Protein AF-A0A170VY83-F1 (afdb_monomer_lite)

Radius of gyration: 16.42 Å; chains: 1; bounding box: 46×34×50 Å

Structure (mmCIF, N/CA/C/O backbone):
data_AF-A0A170VY83-F1
#
_entry.id   AF-A0A170VY83-F1
#
loop_
_atom_site.group_PDB
_atom_site.id
_atom_site.type_symbol
_atom_site.label_atom_id
_atom_site.label_alt_id
_atom_site.label_comp_id
_atom_site.label_asym_id
_atom_site.label_entity_id
_atom_site.label_seq_id
_atom_site.pdbx_PDB_ins_code
_atom_site.Cartn_x
_atom_site.Cartn_y
_atom_site.Cartn_z
_atom_site.occupancy
_atom_site.B_iso_or_equiv
_atom_site.auth_seq_id
_atom_site.auth_comp_id
_atom_site.auth_asym_id
_atom_site.auth_atom_id
_atom_site.pdbx_PDB_model_num
ATOM 1 N N . GLU A 1 1 ? 28.654 0.685 -10.523 1.00 48.69 1 GLU A N 1
ATOM 2 C CA . GLU A 1 1 ? 27.301 0.665 -9.921 1.00 48.69 1 GLU A CA 1
ATOM 3 C C . GLU A 1 1 ? 26.362 1.527 -10.757 1.00 48.69 1 GLU A C 1
ATOM 5 O O . GLU A 1 1 ? 26.783 2.584 -11.208 1.00 48.69 1 GLU A O 1
ATOM 10 N N . VAL A 1 2 ? 25.128 1.086 -11.026 1.00 59.25 2 VAL A N 1
ATOM 11 C CA . VAL A 1 2 ? 24.173 1.883 -11.824 1.00 59.25 2 VAL A CA 1
ATOM 12 C C . VAL A 1 2 ? 23.613 3.030 -10.964 1.00 59.25 2 VAL A C 1
ATOM 14 O O . VAL A 1 2 ? 23.119 2.729 -9.866 1.00 59.25 2 VAL A O 1
ATOM 17 N N . PRO A 1 3 ? 23.628 4.297 -11.431 1.00 75.06 3 PRO A N 1
ATOM 18 C CA . PRO A 1 3 ? 23.108 5.439 -10.678 1.00 75.06 3 PRO A CA 1
ATOM 19 C C . PRO A 1 3 ? 21.628 5.279 -10.296 1.00 75.06 3 PRO A C 1
ATOM 21 O O . PRO A 1 3 ? 20.831 4.691 -11.033 1.00 75.06 3 PRO A O 1
ATOM 24 N N . THR A 1 4 ? 21.242 5.821 -9.139 1.00 71.19 4 THR A N 1
ATOM 25 C CA . THR A 1 4 ? 19.883 5.707 -8.572 1.00 71.19 4 THR A CA 1
ATOM 26 C C . THR A 1 4 ? 18.809 6.302 -9.483 1.00 71.19 4 THR A C 1
ATOM 28 O O . THR A 1 4 ? 17.760 5.683 -9.665 1.00 71.19 4 THR A O 1
ATOM 31 N N . MET A 1 5 ? 19.083 7.443 -10.125 1.00 68.62 5 MET A N 1
ATOM 32 C CA . MET A 1 5 ? 18.173 8.041 -11.112 1.00 68.62 5 MET A CA 1
ATOM 33 C C . MET A 1 5 ? 17.971 7.154 -12.342 1.00 68.62 5 MET A C 1
ATOM 35 O O . MET A 1 5 ? 16.842 6.979 -12.799 1.00 68.62 5 MET A O 1
ATOM 39 N N . THR A 1 6 ? 19.040 6.539 -12.854 1.00 73.00 6 THR A N 1
ATOM 40 C CA . THR A 1 6 ? 18.957 5.646 -14.015 1.00 73.00 6 THR A CA 1
ATOM 41 C C . THR A 1 6 ? 18.106 4.420 -13.695 1.00 73.00 6 THR A C 1
ATOM 43 O O . THR A 1 6 ? 17.291 4.022 -14.518 1.00 73.00 6 THR A O 1
ATOM 46 N N . ARG A 1 7 ? 18.208 3.864 -12.478 1.00 72.94 7 ARG A N 1
ATOM 47 C CA . ARG A 1 7 ? 17.346 2.755 -12.027 1.00 72.94 7 ARG A CA 1
ATOM 48 C C . ARG A 1 7 ? 15.880 3.141 -11.889 1.00 72.94 7 ARG A C 1
ATOM 50 O O . ARG A 1 7 ? 15.024 2.359 -12.285 1.00 72.94 7 ARG A O 1
ATOM 57 N N . GLN A 1 8 ? 15.582 4.321 -11.347 1.00 68.88 8 GLN A N 1
ATOM 58 C CA . GLN A 1 8 ? 14.201 4.803 -11.235 1.00 68.88 8 GLN A CA 1
ATOM 59 C C . GLN A 1 8 ? 13.550 4.956 -12.610 1.00 68.88 8 GLN A C 1
ATOM 61 O O . GLN A 1 8 ? 12.447 4.454 -12.821 1.00 68.88 8 GLN A O 1
ATOM 66 N N . LEU A 1 9 ? 14.253 5.592 -13.551 1.00 71.81 9 LEU A N 1
ATOM 67 C CA . LEU A 1 9 ? 13.794 5.724 -14.931 1.00 71.81 9 LEU A CA 1
ATOM 68 C C . LEU A 1 9 ? 13.621 4.354 -15.585 1.00 71.81 9 LEU A C 1
ATOM 70 O O . LEU A 1 9 ? 12.589 4.104 -16.200 1.00 71.81 9 LEU A O 1
ATOM 74 N N . LEU A 1 10 ? 14.580 3.444 -15.411 1.00 75.69 10 LEU A N 1
ATOM 75 C CA . LEU A 1 10 ? 14.510 2.098 -15.973 1.00 75.69 10 LEU A CA 1
ATOM 76 C C . LEU A 1 10 ? 13.295 1.341 -15.425 1.00 75.69 10 LEU A C 1
ATOM 78 O O . LEU A 1 10 ? 12.486 0.885 -16.222 1.00 75.69 10 LEU A O 1
ATOM 82 N N . LEU A 1 11 ? 13.092 1.288 -14.102 1.00 72.31 11 LEU A N 1
ATOM 83 C CA . LEU A 1 11 ? 11.919 0.648 -13.492 1.00 72.31 11 LEU A CA 1
ATOM 84 C C . LEU A 1 11 ? 10.610 1.247 -14.001 1.00 72.31 11 LEU A C 1
ATOM 86 O O . LEU A 1 11 ? 9.712 0.505 -14.381 1.00 72.31 11 LEU A O 1
ATOM 90 N N . HIS A 1 12 ? 10.512 2.575 -14.049 1.00 73.56 12 HIS A N 1
ATOM 91 C CA . HIS A 1 12 ? 9.331 3.264 -14.557 1.00 73.56 12 HIS A CA 1
ATOM 92 C C . HIS A 1 12 ? 9.038 2.895 -16.021 1.00 73.56 12 HIS A C 1
ATOM 94 O O . HIS A 1 12 ? 7.935 2.462 -16.350 1.00 73.56 12 HIS A O 1
ATOM 100 N N . THR A 1 13 ? 10.051 2.969 -16.887 1.00 70.94 13 THR A N 1
ATOM 101 C CA . THR A 1 13 ? 9.918 2.633 -18.314 1.00 70.94 13 THR A CA 1
ATOM 102 C C . THR A 1 13 ? 9.612 1.147 -18.518 1.00 70.94 13 THR A C 1
ATOM 104 O O . THR A 1 13 ? 8.854 0.768 -19.410 1.00 70.94 13 THR A O 1
ATOM 107 N N . LEU A 1 14 ? 10.183 0.290 -17.675 1.00 74.81 14 LEU A N 1
ATOM 108 C CA . LEU A 1 14 ? 10.020 -1.154 -17.733 1.00 74.81 14 LEU A CA 1
ATOM 109 C C . LEU A 1 14 ? 8.604 -1.562 -17.304 1.00 74.81 14 LEU A C 1
ATOM 111 O O . LEU A 1 14 ? 7.966 -2.335 -18.015 1.00 74.81 14 LEU A O 1
ATOM 115 N N . LEU A 1 15 ? 8.078 -0.967 -16.231 1.00 70.50 15 LEU A N 1
ATOM 116 C CA . LEU A 1 15 ? 6.698 -1.143 -15.766 1.00 70.50 15 LEU A CA 1
ATOM 117 C C . LEU A 1 15 ? 5.664 -0.675 -16.785 1.00 70.50 15 LEU A C 1
ATOM 119 O O . LEU A 1 15 ? 4.695 -1.380 -17.046 1.00 70.50 15 LEU A O 1
ATOM 123 N N . GLU A 1 16 ? 5.851 0.521 -17.340 1.00 69.38 16 GLU A N 1
ATOM 124 C CA . GLU A 1 16 ? 4.822 1.148 -18.170 1.00 69.38 16 GLU A CA 1
ATOM 125 C C . GLU A 1 16 ? 4.874 0.692 -19.633 1.00 69.38 16 GLU A C 1
ATOM 127 O O . GLU A 1 16 ? 3.848 0.716 -20.312 1.00 69.38 16 GLU A O 1
ATOM 132 N N . ARG A 1 17 ? 6.037 0.255 -20.142 1.00 64.12 17 ARG A N 1
ATOM 133 C CA . ARG A 1 17 ? 6.201 -0.073 -21.572 1.00 64.12 17 ARG A CA 1
ATOM 134 C C . ARG A 1 17 ? 6.745 -1.464 -21.867 1.00 64.12 17 ARG A C 1
ATOM 136 O O . ARG A 1 17 ? 6.342 -2.039 -22.877 1.00 64.12 17 ARG A O 1
ATOM 143 N N . MET A 1 18 ? 7.668 -1.996 -21.063 1.00 63.44 18 MET A N 1
ATOM 144 C CA . MET A 1 18 ? 8.375 -3.233 -21.434 1.00 63.44 18 MET A CA 1
ATOM 145 C C . MET A 1 18 ? 7.727 -4.502 -20.896 1.00 63.44 18 MET A C 1
ATOM 147 O O . MET A 1 18 ? 7.727 -5.502 -21.604 1.00 63.44 18 MET A O 1
ATOM 151 N N . ILE A 1 19 ? 7.130 -4.476 -19.701 1.00 66.25 19 ILE A N 1
ATOM 152 C CA . ILE A 1 19 ? 6.578 -5.689 -19.080 1.00 66.25 19 ILE A CA 1
ATOM 153 C C . ILE A 1 19 ? 5.488 -6.341 -19.946 1.00 66.25 19 ILE A C 1
ATOM 155 O O . ILE A 1 19 ? 5.368 -7.559 -19.972 1.00 66.25 19 ILE A O 1
ATOM 159 N N . PHE A 1 20 ? 4.748 -5.537 -20.718 1.00 64.44 20 PHE A N 1
ATOM 160 C CA . PHE A 1 20 ? 3.706 -6.005 -21.638 1.00 64.44 20 PHE A CA 1
ATOM 161 C C . PHE A 1 20 ? 4.234 -6.487 -22.997 1.00 64.44 20 PHE A C 1
ATOM 163 O O . PHE A 1 20 ? 3.467 -7.046 -23.773 1.00 64.44 20 PHE A O 1
ATOM 170 N N . ARG A 1 21 ? 5.513 -6.245 -23.309 1.00 69.62 21 ARG A N 1
ATOM 171 C CA . ARG A 1 21 ? 6.156 -6.617 -24.583 1.00 69.62 21 ARG A CA 1
ATOM 172 C C . ARG A 1 21 ? 7.146 -7.773 -24.443 1.00 69.62 21 ARG A C 1
ATOM 174 O O . ARG A 1 21 ? 7.736 -8.178 -25.436 1.00 69.62 21 ARG A O 1
ATOM 181 N N . MET A 1 22 ? 7.378 -8.261 -23.227 1.00 67.19 22 MET A N 1
ATOM 182 C CA . MET A 1 22 ? 8.296 -9.369 -22.980 1.00 67.19 22 MET A CA 1
ATOM 183 C C . MET A 1 22 ? 7.574 -10.706 -23.109 1.00 67.19 22 MET A C 1
ATOM 185 O O . MET A 1 22 ? 6.554 -10.919 -22.461 1.00 67.19 22 MET A O 1
ATOM 189 N N . ASP A 1 23 ? 8.167 -11.637 -23.858 1.00 68.94 23 ASP A N 1
ATOM 190 C CA . ASP A 1 23 ? 7.648 -13.005 -23.993 1.00 68.94 23 ASP A CA 1
ATOM 191 C C . ASP A 1 23 ? 7.707 -13.782 -22.666 1.00 68.94 23 ASP A C 1
ATOM 193 O O . ASP A 1 23 ? 6.874 -14.643 -22.389 1.00 68.94 23 ASP A O 1
ATOM 197 N N . LYS A 1 24 ? 8.707 -13.481 -21.825 1.00 76.50 24 LYS A N 1
ATOM 198 C CA . LYS A 1 24 ? 8.937 -14.128 -20.521 1.00 76.50 24 LYS A CA 1
ATOM 199 C C . LYS A 1 24 ? 9.258 -13.089 -19.437 1.00 76.50 24 LYS A C 1
ATOM 201 O O . LYS A 1 24 ? 10.414 -12.958 -19.032 1.00 76.50 24 LYS A O 1
ATOM 206 N N . PRO A 1 25 ? 8.258 -12.355 -18.925 1.00 74.69 25 PRO A N 1
ATOM 207 C CA . PRO A 1 25 ? 8.469 -11.328 -17.901 1.00 74.69 25 PRO A CA 1
ATOM 208 C C . PRO A 1 25 ? 8.863 -11.915 -16.536 1.00 74.69 25 PRO A C 1
ATOM 210 O O . PRO A 1 25 ? 9.329 -11.184 -15.669 1.00 74.69 25 PRO A O 1
ATOM 213 N N . ILE A 1 26 ? 8.764 -13.238 -16.357 1.00 77.81 26 ILE A N 1
ATOM 214 C CA . ILE A 1 26 ? 9.172 -13.946 -15.135 1.00 77.81 26 ILE A CA 1
ATOM 215 C C . ILE A 1 26 ? 10.654 -13.736 -14.783 1.00 77.81 26 ILE A C 1
ATOM 217 O O . ILE A 1 26 ? 11.004 -13.728 -13.608 1.00 77.81 26 ILE A O 1
ATOM 221 N N . PHE A 1 27 ? 11.520 -13.485 -15.770 1.00 80.50 27 PHE A N 1
ATOM 222 C CA . PHE A 1 27 ? 12.941 -13.197 -15.533 1.00 80.50 27 PHE A CA 1
ATOM 223 C C . PHE A 1 27 ? 13.184 -11.844 -14.850 1.00 80.50 27 PHE A C 1
ATOM 225 O O . PHE A 1 27 ? 14.255 -11.613 -14.299 1.00 80.50 27 PHE A O 1
ATOM 232 N N . LEU A 1 28 ? 12.194 -10.947 -14.847 1.00 81.88 28 LEU A N 1
ATOM 233 C CA . LEU A 1 28 ? 12.284 -9.670 -14.140 1.00 81.88 28 LEU A CA 1
ATOM 234 C C . LEU A 1 28 ? 12.088 -9.814 -12.630 1.00 81.88 28 LEU A C 1
ATOM 236 O O . LEU A 1 28 ? 12.345 -8.859 -11.898 1.00 81.88 28 LEU A O 1
ATOM 240 N N . THR A 1 29 ? 11.637 -10.978 -12.157 1.00 80.94 29 THR A N 1
ATOM 241 C CA . THR A 1 29 ? 11.335 -11.210 -10.740 1.00 80.94 29 THR A CA 1
ATOM 242 C C . THR A 1 29 ? 12.549 -10.913 -9.870 1.00 80.94 29 THR A C 1
ATOM 244 O O . THR A 1 29 ? 12.453 -10.067 -8.987 1.00 80.94 29 THR A O 1
ATOM 247 N N . ASP A 1 30 ? 13.711 -11.494 -10.175 1.00 82.50 30 ASP A N 1
ATOM 248 C CA . ASP A 1 30 ? 14.941 -11.292 -9.394 1.00 82.50 30 ASP A CA 1
ATOM 249 C C . ASP A 1 30 ? 15.388 -9.822 -9.385 1.00 82.50 30 ASP A C 1
ATOM 251 O O . ASP A 1 30 ? 15.866 -9.292 -8.375 1.00 82.50 30 ASP A O 1
ATOM 255 N N . TYR A 1 31 ? 15.166 -9.114 -10.496 1.00 83.88 31 TYR A N 1
ATOM 256 C CA . TYR A 1 31 ? 15.455 -7.687 -10.584 1.00 83.88 31 TYR A CA 1
ATOM 257 C C . TYR A 1 31 ? 14.510 -6.849 -9.716 1.00 83.88 31 TYR A C 1
ATOM 259 O O . TYR A 1 31 ? 14.956 -5.944 -9.009 1.00 83.88 31 TYR A O 1
ATOM 267 N N . PHE A 1 32 ? 13.209 -7.142 -9.717 1.00 84.81 32 PHE A N 1
ATOM 268 C CA . PHE A 1 32 ? 12.276 -6.434 -8.844 1.00 84.81 32 PHE A CA 1
ATOM 269 C C . PHE A 1 32 ? 12.502 -6.774 -7.368 1.00 84.81 32 PHE A C 1
ATOM 271 O O . PHE A 1 32 ? 12.466 -5.873 -6.531 1.00 84.81 32 PHE A O 1
ATOM 278 N N . MET A 1 33 ? 12.805 -8.034 -7.046 1.00 83.88 33 MET A N 1
ATOM 279 C CA . MET A 1 33 ? 13.117 -8.460 -5.679 1.00 83.88 33 MET A CA 1
ATOM 280 C C . MET A 1 33 ? 14.357 -7.744 -5.148 1.00 83.88 33 MET A C 1
ATOM 282 O O . MET A 1 33 ? 14.303 -7.132 -4.084 1.00 83.88 33 MET A O 1
ATOM 286 N N . SER A 1 34 ? 15.448 -7.712 -5.920 1.0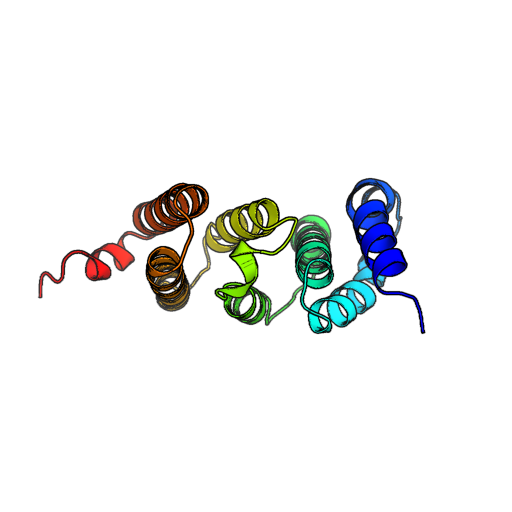0 85.31 34 SER A N 1
ATOM 287 C CA . SER A 1 34 ? 16.635 -6.931 -5.547 1.00 85.31 34 SER A CA 1
ATOM 288 C C . SER A 1 34 ? 16.324 -5.432 -5.431 1.00 85.31 34 SER A C 1
ATOM 290 O O . SER A 1 34 ? 16.808 -4.765 -4.516 1.00 85.31 34 SER A O 1
ATOM 292 N N . SER A 1 35 ? 15.450 -4.904 -6.294 1.00 86.44 35 SER A N 1
ATOM 293 C CA . SER A 1 35 ? 15.033 -3.497 -6.280 1.00 86.44 35 SER A CA 1
ATOM 294 C C . SER A 1 35 ? 14.210 -3.104 -5.040 1.00 86.44 35 SER A C 1
ATOM 296 O O . SER A 1 35 ? 14.294 -1.958 -4.596 1.00 86.44 35 SER A O 1
ATOM 298 N N . LEU A 1 36 ? 13.465 -4.034 -4.428 1.00 85.88 36 LEU A N 1
ATOM 299 C CA . LEU A 1 36 ? 12.705 -3.784 -3.194 1.00 85.88 36 LEU A CA 1
ATOM 300 C C . LEU A 1 36 ? 13.595 -3.434 -1.992 1.00 85.88 36 LEU A C 1
ATOM 302 O O . LEU A 1 36 ? 13.149 -2.711 -1.097 1.00 85.88 36 LEU A O 1
ATOM 306 N N . HIS A 1 37 ? 14.838 -3.921 -1.960 1.00 82.94 37 HIS A N 1
ATOM 307 C CA . HIS A 1 37 ? 15.761 -3.691 -0.844 1.00 82.94 37 HIS A CA 1
ATOM 308 C C . HIS A 1 37 ? 16.315 -2.261 -0.790 1.00 82.94 37 HIS A C 1
ATOM 310 O O . HIS A 1 37 ? 16.721 -1.811 0.277 1.00 82.94 37 HIS A O 1
ATOM 316 N N . TYR A 1 38 ? 16.287 -1.518 -1.900 1.00 80.94 38 TYR A N 1
ATOM 317 C CA . TYR A 1 38 ? 16.821 -0.151 -1.954 1.00 80.94 38 TYR A CA 1
ATOM 318 C C . TYR A 1 38 ? 15.923 0.890 -1.271 1.00 80.94 38 TYR A C 1
ATOM 320 O O . TYR A 1 38 ? 16.365 2.012 -1.026 1.00 80.94 38 TYR A O 1
ATOM 328 N N . GLY A 1 39 ? 14.668 0.542 -0.967 1.00 81.75 39 GLY A N 1
ATOM 329 C CA . GLY A 1 39 ? 13.698 1.484 -0.416 1.00 81.75 39 GLY A CA 1
ATOM 330 C C . GLY A 1 39 ? 13.387 2.636 -1.379 1.00 81.75 39 GLY A C 1
ATOM 331 O O . GLY A 1 39 ? 13.638 2.569 -2.588 1.00 81.75 39 GLY A O 1
ATOM 332 N N . GLY A 1 40 ? 12.832 3.724 -0.848 1.00 84.38 40 GLY A N 1
ATOM 333 C CA . GLY A 1 40 ? 12.612 4.914 -1.662 1.00 84.38 40 GLY A CA 1
ATOM 334 C C . GLY A 1 40 ? 11.545 4.728 -2.758 1.00 84.38 40 GLY A C 1
ATOM 335 O O . GLY A 1 40 ? 10.712 3.824 -2.718 1.00 84.38 40 GLY A O 1
ATOM 336 N N . PRO A 1 41 ? 11.575 5.587 -3.784 1.00 84.12 41 PRO A N 1
ATOM 337 C CA . PRO A 1 41 ? 10.702 5.469 -4.955 1.00 84.12 41 PRO A CA 1
ATOM 338 C C . PRO A 1 41 ? 10.926 4.171 -5.742 1.00 84.12 41 PRO A C 1
ATOM 340 O O . PRO A 1 41 ? 10.014 3.664 -6.391 1.00 84.12 41 PRO A O 1
ATOM 343 N N . ILE A 1 42 ? 12.150 3.633 -5.678 1.00 85.81 42 ILE A N 1
ATOM 344 C CA . ILE A 1 42 ? 12.569 2.410 -6.371 1.00 85.81 42 ILE A CA 1
ATOM 345 C C . ILE A 1 42 ? 11.769 1.218 -5.849 1.00 85.81 42 ILE A C 1
ATOM 347 O O . ILE A 1 42 ? 11.237 0.458 -6.654 1.00 85.81 42 ILE A O 1
ATOM 351 N N . SER A 1 43 ? 11.620 1.082 -4.528 1.00 87.19 43 SER A N 1
ATOM 352 C CA . SER A 1 43 ? 10.858 -0.028 -3.952 1.00 87.19 43 SER A CA 1
ATOM 353 C C . SER A 1 43 ? 9.365 0.052 -4.277 1.00 87.19 43 SER A C 1
ATOM 355 O O . SER A 1 43 ? 8.754 -0.982 -4.520 1.00 87.19 43 SER A O 1
ATOM 357 N N . ILE A 1 44 ? 8.775 1.253 -4.358 1.00 88.06 44 ILE A N 1
ATOM 358 C CA . ILE A 1 44 ? 7.365 1.433 -4.758 1.00 88.06 44 ILE A CA 1
ATOM 359 C C . ILE A 1 44 ? 7.145 0.955 -6.197 1.00 88.06 44 ILE A C 1
ATOM 361 O O . ILE A 1 44 ? 6.206 0.208 -6.472 1.00 88.06 44 ILE A O 1
ATOM 365 N N . LEU A 1 45 ? 8.033 1.348 -7.113 1.00 87.25 45 LEU A N 1
ATOM 366 C CA . LEU A 1 45 ? 7.980 0.896 -8.502 1.00 87.25 45 LEU A CA 1
ATOM 367 C C . LEU A 1 45 ? 8.221 -0.619 -8.599 1.00 87.25 45 LEU A C 1
ATOM 369 O O . LEU A 1 45 ? 7.478 -1.326 -9.275 1.00 87.25 45 LEU A O 1
ATOM 373 N N . ALA A 1 46 ? 9.207 -1.147 -7.875 1.00 88.62 46 ALA A N 1
ATOM 374 C CA . ALA A 1 46 ? 9.482 -2.580 -7.852 1.00 88.62 46 ALA A CA 1
ATOM 375 C C . ALA A 1 46 ? 8.291 -3.401 -7.329 1.00 88.62 46 ALA A C 1
ATOM 377 O O . ALA A 1 46 ? 7.948 -4.430 -7.913 1.00 88.62 46 ALA A O 1
ATOM 378 N N . LEU A 1 47 ? 7.609 -2.912 -6.288 1.00 88.81 47 LEU A N 1
ATOM 379 C CA . LEU A 1 47 ? 6.405 -3.530 -5.738 1.00 88.81 47 LEU A CA 1
ATOM 380 C C . LEU A 1 47 ? 5.275 -3.594 -6.777 1.00 88.81 47 LEU A C 1
ATOM 382 O O . LEU A 1 47 ? 4.605 -4.618 -6.889 1.00 88.81 47 LEU A O 1
ATOM 386 N N . GLN A 1 48 ? 5.097 -2.544 -7.586 1.00 87.38 48 GLN A N 1
ATOM 387 C CA . GLN A 1 48 ? 4.145 -2.547 -8.704 1.00 87.38 48 GLN A CA 1
ATOM 388 C C . GLN A 1 48 ? 4.483 -3.631 -9.746 1.00 87.38 48 GLN A C 1
ATOM 390 O O . GLN A 1 48 ? 3.592 -4.263 -10.321 1.00 87.38 48 GLN A O 1
ATOM 395 N N . GLY A 1 49 ? 5.775 -3.860 -9.986 1.00 86.19 49 GLY A N 1
ATOM 396 C CA . GLY A 1 49 ? 6.259 -4.859 -10.940 1.00 86.19 49 GLY A CA 1
ATOM 397 C C . GLY A 1 49 ? 5.959 -6.263 -10.458 1.00 86.19 49 GLY A C 1
ATOM 398 O O . GLY A 1 49 ? 5.345 -7.049 -11.176 1.00 86.19 49 GLY A O 1
ATOM 399 N N . ILE A 1 50 ? 6.288 -6.532 -9.196 1.00 86.88 50 ILE A N 1
ATOM 400 C CA . ILE A 1 50 ? 5.965 -7.792 -8.524 1.00 86.88 50 ILE A CA 1
ATOM 401 C C . ILE A 1 50 ? 4.459 -8.022 -8.507 1.00 86.88 50 ILE A C 1
ATOM 403 O O . ILE A 1 50 ? 4.018 -9.115 -8.836 1.00 86.88 50 ILE A O 1
ATOM 407 N N . PHE A 1 51 ? 3.658 -6.998 -8.214 1.00 84.00 51 PHE A N 1
ATOM 408 C CA . PHE A 1 51 ? 2.202 -7.110 -8.267 1.00 84.00 51 PHE A CA 1
ATOM 409 C C . PHE A 1 51 ? 1.702 -7.545 -9.651 1.00 84.00 51 PHE A C 1
ATOM 411 O O . PHE A 1 51 ? 0.903 -8.473 -9.761 1.00 84.00 51 PHE A O 1
ATOM 418 N N . THR A 1 52 ? 2.225 -6.929 -10.712 1.00 83.50 52 THR A N 1
ATOM 419 C CA . THR A 1 52 ? 1.874 -7.289 -12.094 1.00 83.50 52 THR A CA 1
ATOM 420 C C . THR A 1 52 ? 2.265 -8.735 -12.407 1.00 83.50 52 THR A C 1
ATOM 422 O O . THR A 1 52 ? 1.506 -9.456 -13.052 1.00 83.50 52 THR A O 1
ATOM 425 N N . LEU A 1 53 ? 3.425 -9.179 -11.918 1.00 83.44 53 LEU A N 1
ATOM 426 C CA . LEU A 1 53 ? 3.895 -10.550 -12.088 1.00 83.44 53 LEU A CA 1
ATOM 427 C C . LEU A 1 53 ? 3.056 -11.571 -11.309 1.00 83.44 53 LEU A C 1
ATOM 429 O O . LEU A 1 53 ? 2.744 -12.630 -11.846 1.00 83.44 53 LEU A O 1
ATOM 433 N N . ILE A 1 54 ? 2.643 -11.252 -10.083 1.00 83.88 54 ILE A N 1
ATOM 434 C CA . ILE A 1 54 ? 1.755 -12.106 -9.285 1.00 83.88 54 ILE A CA 1
ATOM 435 C C . ILE A 1 54 ? 0.404 -12.245 -9.986 1.00 83.88 54 ILE A C 1
ATOM 437 O O . ILE A 1 54 ? -0.059 -13.362 -10.185 1.00 83.88 54 ILE A O 1
ATOM 441 N N . GLN A 1 55 ? -0.201 -11.133 -10.422 1.00 79.00 55 GLN A N 1
ATOM 442 C CA . GLN A 1 55 ? -1.523 -11.163 -11.053 1.00 79.00 55 GLN A CA 1
ATOM 443 C C . GLN A 1 55 ? -1.540 -11.837 -12.428 1.00 79.00 55 GLN A C 1
ATOM 445 O O . GLN A 1 55 ? -2.501 -12.528 -12.750 1.00 79.00 55 GLN A O 1
ATOM 450 N N . LYS A 1 56 ? -0.528 -11.596 -13.271 1.00 79.44 56 LYS A N 1
ATOM 451 C CA . LYS A 1 56 ? -0.540 -12.059 -14.671 1.00 79.44 56 LYS A CA 1
ATOM 452 C C . LYS A 1 56 ? 0.220 -13.357 -14.904 1.00 79.44 56 LYS A C 1
ATOM 454 O O . LYS A 1 56 ? -0.069 -14.059 -15.867 1.00 79.44 56 LYS A O 1
ATOM 459 N N . HIS A 1 57 ? 1.200 -13.659 -14.058 1.00 79.38 57 HIS A N 1
ATOM 460 C CA . HIS A 1 57 ? 2.102 -14.797 -14.236 1.00 79.38 57 HIS A CA 1
ATOM 461 C C . HIS A 1 57 ? 2.079 -15.766 -13.047 1.00 79.38 57 HIS A C 1
ATOM 463 O O . HIS A 1 57 ? 2.902 -16.677 -13.015 1.00 79.38 57 HIS A O 1
ATOM 469 N N . ASN A 1 58 ? 1.142 -15.599 -12.099 1.00 77.00 58 ASN A N 1
ATOM 470 C CA . ASN A 1 58 ? 0.936 -16.473 -10.936 1.00 77.00 58 ASN A CA 1
ATOM 471 C C . ASN A 1 58 ? 2.223 -16.764 -10.146 1.00 77.00 58 ASN A C 1
ATOM 473 O O . ASN A 1 58 ? 2.425 -17.868 -9.639 1.00 77.00 58 ASN A O 1
ATOM 477 N N . ILE A 1 59 ? 3.113 -15.773 -10.042 1.00 79.88 59 ILE A N 1
ATOM 478 C CA . ILE A 1 59 ? 4.315 -15.898 -9.215 1.00 79.88 59 ILE A CA 1
ATOM 479 C C . ILE A 1 59 ? 3.902 -15.893 -7.748 1.00 79.88 59 ILE A C 1
ATOM 481 O O . ILE A 1 59 ? 3.107 -15.056 -7.327 1.00 79.88 59 ILE A O 1
ATOM 485 N N . ASN A 1 60 ? 4.478 -16.793 -6.955 1.00 75.25 60 ASN A N 1
ATOM 486 C CA . ASN A 1 60 ? 4.248 -16.814 -5.520 1.00 75.25 60 ASN A CA 1
ATOM 487 C C . ASN A 1 60 ? 5.349 -16.013 -4.809 1.00 75.25 60 ASN A C 1
ATOM 489 O O . ASN A 1 60 ? 6.517 -16.400 -4.852 1.00 75.25 60 ASN A O 1
ATOM 493 N N . TYR A 1 61 ? 4.991 -14.897 -4.166 1.00 78.56 61 TYR A N 1
ATOM 494 C CA . TYR A 1 61 ? 5.909 -14.133 -3.316 1.00 78.56 61 TYR A CA 1
ATOM 495 C C . TYR A 1 61 ? 5.418 -14.157 -1.861 1.00 78.56 61 TYR A C 1
ATOM 497 O O . TYR A 1 61 ? 4.528 -13.380 -1.505 1.00 78.56 61 TYR A O 1
ATOM 505 N N . PRO A 1 62 ? 5.971 -15.043 -1.010 1.00 73.19 62 PRO A N 1
ATOM 506 C CA . PRO A 1 62 ? 5.414 -15.320 0.315 1.00 73.19 62 PRO A CA 1
ATOM 507 C C . PRO A 1 62 ? 5.458 -14.110 1.261 1.00 73.19 62 PRO A C 1
ATOM 509 O O . PRO A 1 62 ? 4.561 -13.945 2.083 1.00 73.19 62 PRO A O 1
ATOM 512 N N . ASN A 1 63 ? 6.435 -13.213 1.100 1.00 82.81 63 ASN A N 1
ATOM 513 C CA . ASN A 1 63 ? 6.666 -12.106 2.037 1.00 82.81 63 ASN A CA 1
ATOM 514 C C . ASN A 1 63 ? 6.076 -10.774 1.550 1.00 82.81 63 ASN A C 1
ATOM 516 O O . ASN A 1 63 ? 6.475 -9.704 2.013 1.00 82.81 63 ASN A O 1
ATOM 520 N N . ILE A 1 64 ? 5.128 -10.803 0.605 1.00 85.44 64 ILE A N 1
ATOM 521 C CA . ILE A 1 64 ? 4.615 -9.565 0.010 1.00 85.44 64 ILE A CA 1
ATOM 522 C C . ILE A 1 64 ? 3.925 -8.656 1.021 1.00 85.44 64 ILE A C 1
ATOM 524 O O . ILE A 1 64 ? 4.140 -7.445 1.009 1.00 85.44 64 ILE A O 1
ATOM 528 N N . TYR A 1 65 ? 3.127 -9.236 1.917 1.00 89.31 65 TYR A N 1
ATOM 529 C CA . TYR A 1 65 ? 2.392 -8.475 2.921 1.00 89.31 65 TYR A CA 1
ATOM 530 C C . TYR A 1 65 ? 3.328 -7.917 3.981 1.00 89.31 65 TYR A C 1
ATOM 532 O O . TYR A 1 65 ? 3.168 -6.772 4.381 1.00 89.31 65 TYR A O 1
ATOM 540 N N . GLU A 1 66 ? 4.346 -8.673 4.386 1.00 90.50 66 GLU A N 1
ATOM 541 C CA . GLU A 1 66 ? 5.379 -8.166 5.286 1.00 90.50 66 GLU A CA 1
ATOM 542 C C . GLU A 1 66 ? 6.097 -6.970 4.654 1.00 90.50 66 GLU A C 1
ATOM 544 O O . GLU A 1 66 ? 6.208 -5.911 5.274 1.00 90.50 66 GLU A O 1
ATOM 549 N N . LYS A 1 67 ? 6.464 -7.076 3.369 1.00 89.94 67 LYS A N 1
ATOM 550 C CA . LYS A 1 67 ? 7.134 -5.978 2.677 1.00 89.94 67 LYS A CA 1
ATOM 551 C C . LYS A 1 67 ? 6.244 -4.753 2.501 1.00 89.94 67 LYS A C 1
ATOM 553 O O . LYS A 1 67 ? 6.682 -3.630 2.745 1.00 89.94 67 LYS A O 1
ATOM 558 N N . LEU A 1 68 ? 4.987 -4.953 2.111 1.00 91.56 68 LEU A N 1
ATOM 559 C CA . LEU A 1 68 ? 4.003 -3.879 2.016 1.00 91.56 68 LEU A CA 1
ATOM 560 C C . LEU A 1 68 ? 3.803 -3.207 3.380 1.00 91.56 68 LEU A C 1
ATOM 562 O O . LEU A 1 68 ? 3.764 -1.981 3.464 1.00 91.56 68 LEU A O 1
ATOM 566 N N . TYR A 1 69 ? 3.729 -4.002 4.450 1.00 92.44 69 TYR A N 1
ATOM 567 C CA . TYR A 1 69 ? 3.614 -3.504 5.811 1.00 92.44 69 TYR A CA 1
ATOM 568 C C . TYR A 1 69 ? 4.817 -2.622 6.156 1.00 92.44 69 TYR A C 1
ATOM 570 O O . TYR A 1 69 ? 4.608 -1.484 6.570 1.00 92.44 69 TYR A O 1
ATOM 578 N N . GLU A 1 70 ? 6.058 -3.075 5.940 1.00 91.81 70 GLU A N 1
ATOM 579 C CA . GLU A 1 70 ? 7.292 -2.288 6.144 1.00 91.81 70 GLU A CA 1
ATOM 580 C C . GLU A 1 70 ? 7.314 -0.960 5.375 1.00 91.81 70 GLU A C 1
ATOM 582 O O . GLU A 1 70 ? 7.784 0.059 5.892 1.00 91.81 70 GLU A O 1
ATOM 587 N N . MET A 1 71 ? 6.816 -0.970 4.137 1.00 91.31 71 MET A N 1
ATOM 588 C CA . MET A 1 71 ? 6.785 0.209 3.274 1.00 91.31 71 MET A CA 1
ATOM 589 C C . MET A 1 71 ? 5.798 1.272 3.766 1.00 91.31 71 MET A C 1
ATOM 591 O O . MET A 1 71 ? 6.009 2.449 3.496 1.00 91.31 71 MET A O 1
ATOM 595 N N . LEU A 1 72 ? 4.763 0.895 4.525 1.00 92.50 72 LEU A N 1
ATOM 596 C CA . LEU A 1 72 ? 3.832 1.822 5.175 1.00 92.50 72 LEU A CA 1
ATOM 597 C C . LEU A 1 72 ? 4.454 2.425 6.447 1.00 92.50 72 LEU A C 1
ATOM 599 O O . LEU A 1 72 ? 4.076 2.108 7.576 1.00 92.50 72 LEU A O 1
ATOM 603 N N . ASN A 1 73 ? 5.420 3.318 6.264 1.00 91.88 73 ASN A N 1
ATOM 604 C CA . ASN A 1 73 ? 6.083 4.063 7.333 1.00 91.88 73 ASN A CA 1
ATOM 605 C C . ASN A 1 73 ? 5.964 5.583 7.095 1.00 91.88 73 ASN A C 1
ATOM 607 O O . ASN A 1 73 ? 5.636 5.991 5.986 1.00 91.88 73 ASN A O 1
ATOM 611 N N . PRO A 1 74 ? 6.227 6.448 8.093 1.00 90.62 74 PRO A N 1
ATOM 612 C CA . PRO A 1 74 ? 6.042 7.896 7.944 1.00 90.62 74 PRO A CA 1
ATOM 613 C C . PRO A 1 74 ? 6.851 8.542 6.809 1.00 90.62 74 PRO A C 1
ATOM 615 O O . PRO A 1 74 ? 6.488 9.616 6.334 1.00 90.62 74 PRO A O 1
ATOM 618 N N . SER A 1 75 ? 7.923 7.901 6.332 1.00 88.62 75 SER A N 1
ATOM 619 C CA . SER A 1 75 ? 8.728 8.424 5.227 1.00 88.62 75 SER A CA 1
ATOM 620 C C . SER A 1 75 ? 7.948 8.497 3.908 1.00 88.62 75 SER A C 1
ATOM 622 O O . SER A 1 75 ? 8.314 9.297 3.049 1.00 88.62 75 SER A O 1
ATOM 624 N N . ILE A 1 76 ? 6.839 7.754 3.759 1.00 90.38 76 ILE A N 1
ATOM 625 C CA . ILE A 1 76 ? 6.000 7.759 2.545 1.00 90.38 76 ILE A CA 1
ATOM 626 C C . ILE A 1 76 ? 5.418 9.123 2.188 1.00 90.38 76 ILE A C 1
ATOM 628 O O . ILE A 1 76 ? 5.198 9.391 1.008 1.00 90.38 76 ILE A O 1
ATOM 632 N N . PHE A 1 77 ? 5.188 10.008 3.159 1.00 88.81 77 PHE A N 1
ATOM 633 C CA . PHE A 1 77 ? 4.528 11.287 2.884 1.00 88.81 77 PHE A CA 1
ATOM 634 C C . PHE A 1 77 ? 5.367 12.218 2.006 1.00 88.81 77 PHE A C 1
ATOM 636 O O . PHE A 1 77 ? 4.799 12.973 1.211 1.00 88.81 77 PHE A O 1
ATOM 643 N N . GLY A 1 78 ? 6.698 12.112 2.103 1.00 85.25 78 GLY A N 1
ATOM 644 C CA . GLY A 1 78 ? 7.656 12.836 1.264 1.00 85.25 78 GLY A CA 1
ATOM 645 C C . GLY A 1 78 ? 8.083 12.082 0.002 1.00 85.25 78 GLY A C 1
ATOM 646 O O . GLY A 1 78 ? 8.868 12.610 -0.783 1.00 85.25 78 GLY A O 1
ATOM 647 N N . MET A 1 79 ? 7.608 10.850 -0.209 1.00 85.19 79 MET A N 1
ATOM 648 C CA . MET A 1 79 ? 8.036 10.032 -1.342 1.00 85.19 79 MET A CA 1
ATOM 649 C C . MET A 1 79 ? 7.203 10.328 -2.598 1.00 85.19 79 MET A C 1
ATOM 651 O O . MET A 1 79 ? 5.968 10.369 -2.535 1.00 85.19 79 MET A O 1
ATOM 655 N N . PRO A 1 80 ? 7.840 10.457 -3.777 1.00 81.12 80 PRO A N 1
ATOM 656 C CA . PRO A 1 80 ? 7.112 10.424 -5.036 1.00 81.12 80 PRO A CA 1
ATOM 657 C C . PRO A 1 80 ? 6.433 9.057 -5.203 1.00 81.12 80 PRO A C 1
ATOM 659 O O . PRO A 1 80 ? 6.903 8.040 -4.694 1.00 81.12 80 PRO A O 1
ATOM 662 N N . TYR A 1 81 ? 5.313 9.035 -5.926 1.00 84.44 81 TYR A N 1
ATOM 663 C CA . TYR A 1 81 ? 4.493 7.838 -6.168 1.00 84.44 81 TYR A CA 1
ATOM 664 C C . TYR A 1 81 ? 3.779 7.241 -4.940 1.00 84.44 81 TYR A C 1
ATOM 666 O O . TYR A 1 81 ? 3.218 6.152 -5.052 1.00 84.44 81 TYR A O 1
ATOM 674 N N . LYS A 1 82 ? 3.688 7.946 -3.801 1.00 89.19 82 LYS A N 1
ATOM 675 C CA . LYS A 1 82 ? 2.915 7.483 -2.626 1.00 89.19 82 LYS A CA 1
ATOM 676 C C . LYS A 1 82 ? 1.460 7.108 -2.943 1.00 89.19 82 LYS A C 1
ATOM 678 O O . LYS A 1 82 ? 0.958 6.115 -2.432 1.00 89.19 82 LYS A O 1
ATOM 683 N N . ALA A 1 83 ? 0.811 7.832 -3.860 1.00 89.00 83 ALA A N 1
ATOM 684 C CA . ALA A 1 83 ? -0.539 7.505 -4.322 1.00 89.00 83 ALA A CA 1
ATOM 685 C C . ALA A 1 83 ? -0.611 6.107 -4.963 1.00 89.00 83 ALA A C 1
ATOM 687 O O . ALA A 1 83 ? -1.571 5.375 -4.737 1.00 89.00 83 ALA A O 1
ATOM 688 N N . ARG A 1 84 ? 0.434 5.701 -5.703 1.00 89.12 84 ARG A N 1
ATOM 689 C CA . ARG A 1 84 ? 0.532 4.346 -6.268 1.00 89.12 84 ARG A CA 1
ATOM 690 C C . ARG A 1 84 ? 0.677 3.301 -5.165 1.00 89.12 84 ARG A C 1
ATOM 692 O O . ARG A 1 84 ? 0.058 2.251 -5.262 1.00 89.12 84 ARG A O 1
ATOM 699 N N . LEU A 1 85 ? 1.445 3.590 -4.110 1.00 91.31 85 LEU A N 1
ATOM 700 C CA . LEU A 1 85 ? 1.581 2.684 -2.967 1.00 91.31 85 LEU A CA 1
ATOM 701 C C . LEU A 1 85 ? 0.241 2.474 -2.248 1.00 91.31 85 LEU A C 1
ATOM 703 O O . LEU A 1 85 ? -0.123 1.332 -1.993 1.00 91.31 85 LEU A O 1
ATOM 707 N N . PHE A 1 86 ? -0.508 3.546 -1.964 1.00 92.31 86 PHE A N 1
ATOM 708 C CA . PHE A 1 86 ? -1.830 3.433 -1.335 1.00 92.31 86 PHE A CA 1
ATOM 709 C C . PHE A 1 86 ? -2.828 2.673 -2.213 1.00 92.31 86 PHE A C 1
ATOM 711 O O . PHE A 1 86 ? -3.562 1.830 -1.705 1.00 92.31 86 PHE A O 1
ATOM 718 N N . PHE A 1 87 ? -2.810 2.910 -3.527 1.00 91.00 87 PHE A N 1
ATOM 719 C CA . PHE A 1 87 ? -3.621 2.149 -4.475 1.00 91.00 87 PHE A CA 1
ATOM 720 C C . PHE A 1 87 ? -3.263 0.657 -4.468 1.00 91.00 87 PHE A C 1
ATOM 722 O O . PHE A 1 87 ? -4.143 -0.187 -4.331 1.00 91.00 87 PHE A O 1
ATOM 729 N N . LEU A 1 88 ? -1.971 0.319 -4.557 1.00 90.12 88 LEU A N 1
ATOM 730 C CA . LEU A 1 88 ? -1.516 -1.070 -4.475 1.00 90.12 88 LEU A CA 1
ATOM 731 C C . LEU A 1 88 ? -1.927 -1.705 -3.145 1.00 90.12 88 LEU A C 1
ATOM 733 O O . LEU A 1 88 ? -2.376 -2.845 -3.142 1.00 90.12 88 LEU A O 1
ATOM 737 N N . ALA A 1 89 ? -1.823 -0.973 -2.033 1.00 92.38 89 ALA A N 1
ATOM 738 C CA . ALA A 1 89 ? -2.244 -1.460 -0.727 1.00 92.38 89 ALA A CA 1
ATOM 739 C C . ALA A 1 89 ? -3.744 -1.789 -0.682 1.00 92.38 89 ALA A C 1
ATOM 741 O O . ALA A 1 89 ? -4.097 -2.856 -0.187 1.00 92.38 89 ALA A O 1
ATOM 742 N N . ASP A 1 90 ? -4.613 -0.933 -1.234 1.00 91.88 90 ASP A N 1
ATOM 743 C CA . ASP A 1 90 ? -6.055 -1.216 -1.316 1.00 91.88 90 ASP A CA 1
ATOM 744 C C . ASP A 1 90 ? -6.340 -2.483 -2.121 1.00 91.88 90 ASP A C 1
ATOM 746 O O . ASP A 1 90 ? -7.113 -3.341 -1.697 1.00 91.88 90 ASP A O 1
ATOM 750 N N . VAL A 1 91 ? -5.669 -2.634 -3.265 1.00 88.94 91 VAL A N 1
ATOM 751 C CA . VAL A 1 91 ? -5.860 -3.797 -4.131 1.00 88.94 91 VAL A CA 1
ATOM 752 C C . VAL A 1 91 ? -5.338 -5.070 -3.463 1.00 88.94 91 VAL A C 1
ATOM 754 O O . VAL A 1 91 ? -6.043 -6.077 -3.453 1.00 88.94 91 VAL A O 1
ATOM 757 N N . PHE A 1 92 ? -4.157 -5.046 -2.841 1.00 88.25 92 PHE A N 1
ATOM 758 C CA . PHE A 1 92 ? -3.617 -6.208 -2.125 1.00 88.25 92 PHE A CA 1
ATOM 759 C C . PHE A 1 92 ? -4.516 -6.643 -0.972 1.00 88.25 92 PHE A C 1
ATOM 761 O O . PHE A 1 92 ? -4.790 -7.831 -0.818 1.00 88.25 92 PHE A O 1
ATOM 768 N N . LEU A 1 93 ? -4.991 -5.682 -0.181 1.00 89.62 93 LEU A N 1
ATOM 769 C CA . LEU A 1 93 ? -5.840 -5.948 0.975 1.0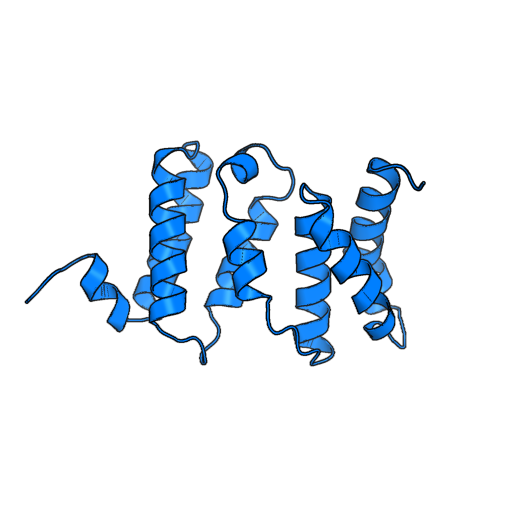0 89.62 93 LEU A CA 1
ATOM 770 C C . LEU A 1 93 ? -7.303 -6.233 0.599 1.00 89.62 93 LEU A C 1
ATOM 772 O O . LEU A 1 93 ? -8.092 -6.583 1.467 1.00 89.62 93 LEU A O 1
ATOM 776 N N . SER A 1 94 ? -7.673 -6.120 -0.680 1.00 86.25 94 SER A N 1
ATOM 777 C CA . SER A 1 94 ? -8.981 -6.559 -1.187 1.00 86.25 94 SER A CA 1
ATOM 778 C C . SER A 1 94 ? -9.089 -8.076 -1.404 1.00 86.25 94 SER A C 1
ATOM 780 O O . SER A 1 94 ? -10.173 -8.572 -1.708 1.00 86.25 94 SER A O 1
ATOM 782 N N . SER A 1 95 ? -7.986 -8.821 -1.270 1.00 84.00 95 SER A N 1
ATOM 783 C CA . SER A 1 95 ? -7.963 -10.268 -1.505 1.00 84.00 95 SER A CA 1
ATOM 784 C C . SER A 1 95 ? -8.804 -11.051 -0.484 1.00 84.00 95 SER A C 1
ATOM 786 O O . SER A 1 95 ? -8.696 -10.847 0.724 1.00 84.00 95 SER A O 1
ATOM 788 N N . LEU A 1 96 ? -9.608 -12.003 -0.975 1.00 70.44 96 LEU A N 1
ATOM 789 C CA . LEU A 1 96 ? -10.590 -12.769 -0.188 1.00 70.44 96 LEU A CA 1
ATOM 790 C C . LEU A 1 96 ? -9.975 -13.756 0.818 1.00 70.44 96 LEU A C 1
ATOM 792 O O . LEU A 1 96 ? -10.642 -14.161 1.765 1.00 70.44 96 LEU A O 1
ATOM 796 N N . HIS A 1 97 ? -8.719 -14.164 0.625 1.00 79.69 97 HIS A N 1
ATOM 797 C CA . HIS A 1 97 ? -8.066 -15.202 1.437 1.00 79.69 97 HIS A CA 1
ATOM 798 C C . HIS A 1 97 ? -7.135 -14.638 2.515 1.00 79.69 97 HIS A C 1
ATOM 800 O O . HIS A 1 97 ? -6.222 -15.324 2.979 1.00 79.69 97 HIS A O 1
ATOM 806 N N . LEU A 1 98 ? -7.333 -13.378 2.901 1.00 85.31 98 LEU A N 1
ATOM 807 C CA . LEU A 1 98 ? -6.515 -12.743 3.923 1.00 85.31 98 LEU A CA 1
ATOM 808 C C . LEU A 1 98 ? -7.007 -13.085 5.330 1.00 85.31 98 LEU A C 1
ATOM 810 O O . LEU A 1 98 ? -8.197 -12.938 5.613 1.00 85.31 98 LEU A O 1
ATOM 814 N N . PRO A 1 99 ? -6.105 -13.481 6.246 1.00 89.75 99 PRO A N 1
ATOM 815 C CA . PRO A 1 99 ? -6.474 -13.642 7.641 1.00 89.75 99 PRO A CA 1
ATOM 816 C C . PRO A 1 99 ? -6.846 -12.280 8.238 1.00 89.75 99 PRO A C 1
ATOM 818 O O . PRO A 1 99 ? -6.121 -11.296 8.073 1.00 89.75 99 PRO A O 1
ATOM 821 N N . GLU A 1 100 ? -7.954 -12.222 8.979 1.00 87.94 100 GLU A N 1
ATOM 822 C CA . GLU A 1 100 ? -8.468 -10.967 9.552 1.00 87.94 100 GLU A CA 1
ATOM 823 C C . GLU A 1 100 ? -7.448 -10.263 10.457 1.00 87.94 100 GLU A C 1
ATOM 825 O O .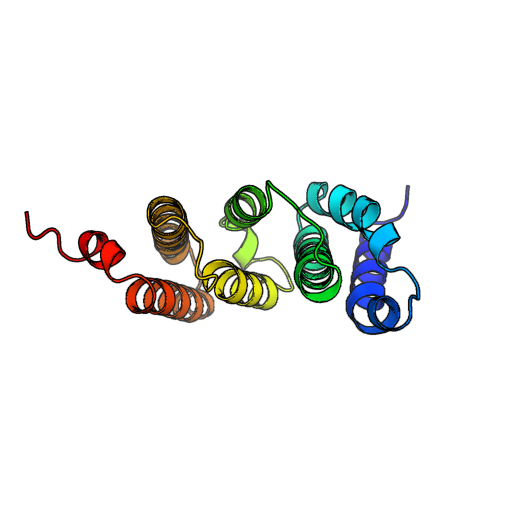 GLU A 1 100 ? -7.379 -9.037 10.486 1.00 87.94 100 GLU A O 1
ATOM 830 N N . THR A 1 101 ? -6.604 -11.025 11.158 1.00 91.00 101 THR A N 1
ATOM 831 C CA . THR A 1 101 ? -5.540 -10.493 12.023 1.00 91.00 101 THR A CA 1
ATOM 832 C C . THR A 1 101 ? -4.493 -9.694 11.246 1.00 91.00 101 THR A C 1
ATOM 834 O O . THR A 1 101 ? -4.018 -8.666 11.732 1.00 91.00 101 THR A O 1
ATOM 837 N N . LEU A 1 102 ? -4.159 -10.123 10.025 1.00 92.00 102 LEU A N 1
ATOM 838 C CA . LEU A 1 102 ? -3.246 -9.402 9.140 1.00 92.00 102 LEU A CA 1
ATOM 839 C C . LEU A 1 102 ? -3.878 -8.078 8.719 1.00 92.00 102 LEU A C 1
ATOM 841 O O . LEU A 1 102 ? -3.255 -7.028 8.877 1.00 92.00 102 LEU A O 1
ATOM 845 N N . VAL A 1 103 ? -5.134 -8.108 8.264 1.00 93.31 103 VAL A N 1
ATOM 846 C CA . VAL A 1 103 ? -5.853 -6.894 7.850 1.00 93.31 103 VAL A CA 1
ATOM 847 C C . VAL A 1 103 ? -6.017 -5.924 9.025 1.00 93.31 103 VAL A C 1
ATOM 849 O O . VAL A 1 103 ? -5.795 -4.724 8.864 1.00 93.31 103 VAL A O 1
ATOM 852 N N . ALA A 1 104 ? -6.290 -6.430 10.232 1.00 92.94 104 ALA A N 1
ATOM 853 C CA . ALA A 1 104 ? -6.330 -5.634 11.459 1.00 92.94 104 ALA A CA 1
ATOM 854 C C . ALA A 1 104 ? -4.991 -4.932 11.737 1.00 92.94 104 ALA A C 1
ATOM 856 O O . ALA A 1 104 ? -4.965 -3.754 12.104 1.00 92.94 104 ALA A O 1
ATOM 857 N N . GLY A 1 105 ? -3.871 -5.632 11.528 1.00 94.31 105 GLY A N 1
ATOM 858 C CA . GLY A 1 105 ? -2.528 -5.063 11.633 1.00 94.31 105 GLY A CA 1
ATOM 859 C C . GLY A 1 105 ? -2.317 -3.892 10.671 1.00 94.31 105 GLY A C 1
ATOM 860 O O . GLY A 1 105 ? -1.851 -2.827 11.085 1.00 94.31 105 GLY A O 1
ATOM 861 N N . PHE A 1 106 ? -2.727 -4.050 9.410 1.00 95.31 106 PHE A N 1
ATOM 862 C CA . PHE A 1 106 ? -2.678 -2.980 8.411 1.00 95.31 106 PHE A CA 1
ATOM 863 C C . PHE A 1 106 ? -3.567 -1.794 8.777 1.00 95.31 106 PHE A C 1
ATOM 865 O O . PHE A 1 106 ? -3.085 -0.661 8.770 1.00 95.31 106 PHE A O 1
ATOM 872 N N . ALA A 1 107 ? -4.823 -2.039 9.161 1.00 94.44 107 ALA A N 1
ATOM 873 C CA . ALA A 1 107 ? -5.747 -0.993 9.588 1.00 94.44 107 ALA A CA 1
ATOM 874 C C . ALA A 1 107 ? -5.169 -0.186 10.763 1.00 94.44 107 ALA A C 1
ATOM 876 O O . ALA A 1 107 ? -5.149 1.045 10.727 1.00 94.44 107 ALA A O 1
ATOM 877 N N . LYS A 1 108 ? -4.591 -0.864 11.764 1.00 94.94 108 LYS A N 1
ATOM 878 C CA . LYS A 1 108 ? -3.932 -0.216 12.907 1.00 94.94 108 LYS A CA 1
ATOM 879 C C . LYS A 1 108 ? -2.699 0.594 12.498 1.00 94.94 108 LYS A C 1
ATOM 881 O O . LYS A 1 108 ? -2.506 1.704 12.996 1.00 94.94 108 LYS A O 1
ATOM 886 N N . ARG A 1 109 ? -1.851 0.070 11.605 1.00 95.38 109 ARG A N 1
ATOM 887 C CA . ARG A 1 109 ? -0.673 0.801 11.105 1.00 95.38 109 ARG A CA 1
ATOM 888 C C . ARG A 1 109 ? -1.085 2.047 10.318 1.00 95.38 109 ARG A C 1
ATOM 890 O O . ARG A 1 109 ? -0.522 3.110 10.562 1.00 95.38 109 ARG A O 1
ATOM 897 N N . LEU A 1 110 ? -2.090 1.942 9.452 1.00 95.19 110 LEU A N 1
ATOM 898 C CA . LEU A 1 110 ? -2.653 3.068 8.703 1.00 95.19 110 LEU A CA 1
ATOM 899 C C . LEU A 1 110 ? -3.259 4.129 9.632 1.00 95.19 110 LEU A C 1
ATOM 901 O O . LEU A 1 110 ? -2.946 5.307 9.486 1.00 95.19 110 LEU A O 1
ATOM 905 N N . ALA A 1 111 ? -4.028 3.722 10.645 1.00 95.06 111 ALA A N 1
ATOM 906 C CA . ALA A 1 111 ? -4.588 4.641 11.639 1.00 95.06 111 ALA A CA 1
ATOM 907 C C . ALA A 1 111 ? -3.496 5.375 12.439 1.00 95.06 111 ALA A C 1
ATOM 909 O O . ALA A 1 111 ? -3.629 6.549 12.778 1.00 95.06 111 ALA A O 1
ATOM 910 N N . ARG A 1 112 ? -2.368 4.710 12.718 1.00 95.69 112 ARG A N 1
ATOM 911 C CA . ARG A 1 112 ? -1.212 5.367 13.344 1.00 95.69 112 ARG A CA 1
ATOM 912 C C . ARG A 1 112 ? -0.521 6.340 12.388 1.00 95.69 112 ARG A C 1
ATOM 914 O O . ARG A 1 112 ? -0.083 7.399 12.825 1.00 95.69 112 ARG A O 1
ATOM 921 N N . LEU A 1 113 ? -0.426 6.002 11.102 1.00 94.94 113 LEU A N 1
ATOM 922 C CA . LEU A 1 113 ? 0.133 6.889 10.079 1.00 94.94 113 LEU A CA 1
ATOM 923 C C . LEU A 1 113 ? -0.711 8.151 9.889 1.00 94.94 113 LE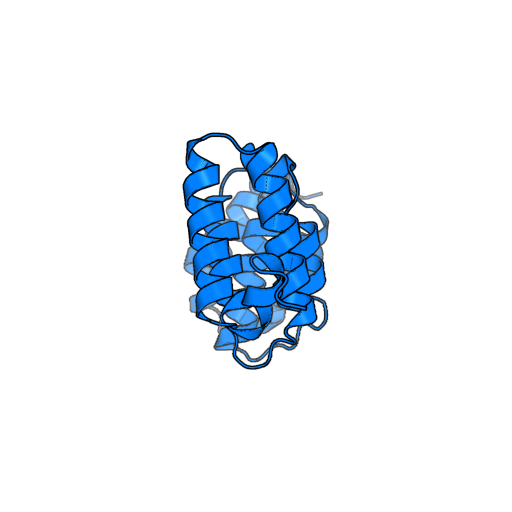U A C 1
ATOM 925 O O . LEU A 1 113 ? -0.133 9.221 9.729 1.00 94.94 113 LEU A O 1
ATOM 929 N N . SER A 1 114 ? -2.043 8.066 9.974 1.00 95.25 114 SER A N 1
ATOM 930 C CA . SER A 1 114 ? -2.904 9.249 9.845 1.00 95.25 114 SER A CA 1
ATOM 931 C C . SER A 1 114 ? -2.676 10.300 10.935 1.00 95.25 114 SER A C 1
ATOM 933 O O . SER A 1 114 ? -2.971 11.464 10.701 1.00 95.25 114 SER A O 1
ATOM 935 N N . LEU A 1 115 ? -2.102 9.934 12.090 1.00 94.56 115 LEU A N 1
ATOM 936 C CA . LEU A 1 115 ? -1.775 10.890 13.161 1.00 94.56 115 LEU A CA 1
ATOM 937 C C . LEU A 1 115 ? -0.617 11.835 12.808 1.00 94.56 115 LEU A C 1
ATOM 939 O O . LEU A 1 115 ? -0.486 12.894 13.411 1.00 94.56 115 LEU A O 1
ATOM 943 N N . VAL A 1 116 ? 0.240 11.438 11.867 1.00 94.94 116 VAL A N 1
ATOM 944 C CA . VAL A 1 116 ? 1.420 12.206 11.430 1.00 94.94 116 VAL A CA 1
ATOM 945 C C . VAL A 1 116 ? 1.350 12.588 9.949 1.00 94.94 116 VAL A C 1
ATOM 947 O O . VAL A 1 116 ? 2.275 13.202 9.420 1.00 94.94 116 VAL A O 1
ATOM 950 N N . ALA A 1 117 ? 0.269 12.206 9.269 1.00 93.69 117 ALA A N 1
ATOM 951 C CA . ALA A 1 117 ? 0.059 12.468 7.855 1.00 93.69 117 ALA A CA 1
ATOM 952 C C . ALA A 1 117 ? -0.339 13.935 7.611 1.00 93.69 117 ALA A C 1
ATOM 954 O O . ALA A 1 117 ? -1.047 14.530 8.426 1.00 93.69 117 ALA A O 1
ATOM 955 N N . PRO A 1 118 ? 0.042 14.527 6.467 1.00 93.75 118 PRO A N 1
ATOM 956 C CA . PRO A 1 118 ? -0.492 15.817 6.054 1.00 93.75 118 PRO A CA 1
ATOM 957 C C . PRO A 1 118 ? -1.975 15.690 5.643 1.00 93.75 118 PRO A C 1
ATOM 959 O O . PRO A 1 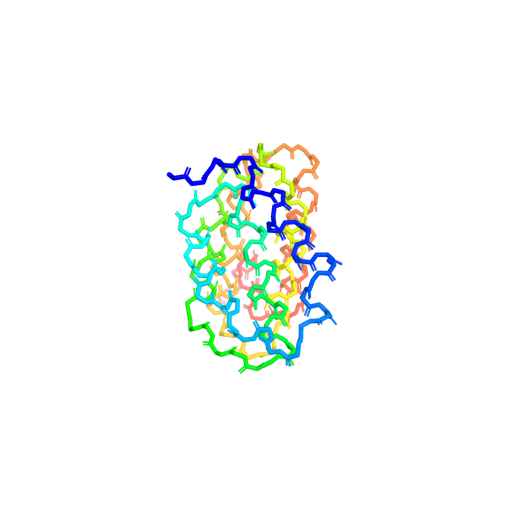118 ? -2.408 14.610 5.227 1.00 93.75 118 PRO A O 1
ATOM 962 N N . PRO A 1 119 ? -2.758 16.787 5.670 1.00 91.44 119 PRO A N 1
ATOM 963 C CA . PRO A 1 119 ? -4.214 16.747 5.485 1.00 91.44 119 PRO A CA 1
ATOM 964 C C . PRO A 1 119 ? -4.699 16.013 4.226 1.00 91.44 119 PRO A C 1
ATOM 966 O O . PRO A 1 119 ? -5.677 15.271 4.280 1.00 91.44 119 PRO A O 1
ATOM 969 N N . ALA A 1 120 ? -3.993 16.172 3.103 1.00 89.94 120 ALA A N 1
ATOM 970 C CA . ALA A 1 120 ? -4.346 15.516 1.845 1.00 89.94 120 ALA A CA 1
ATOM 971 C C . ALA A 1 120 ? -4.223 13.981 1.911 1.00 89.94 120 ALA A C 1
ATOM 973 O O . ALA A 1 120 ? -5.041 13.270 1.332 1.00 89.94 120 ALA A O 1
ATOM 974 N N . ASP A 1 121 ? -3.227 13.465 2.637 1.00 92.56 121 ASP A N 1
ATOM 975 C CA . ASP A 1 121 ? -2.991 12.024 2.755 1.00 92.56 121 ASP A CA 1
ATOM 976 C C . ASP A 1 121 ? -3.917 11.383 3.800 1.00 92.56 121 ASP A C 1
ATOM 978 O O . ASP A 1 121 ? -4.288 10.219 3.652 1.00 92.56 121 ASP A O 1
ATOM 982 N N . ILE A 1 122 ? -4.344 12.139 4.823 1.00 94.69 122 ILE A N 1
ATOM 983 C CA . ILE A 1 122 ? -5.307 11.666 5.832 1.00 94.69 122 ILE A CA 1
ATOM 984 C C . ILE A 1 122 ? -6.592 11.177 5.159 1.00 94.69 122 ILE A C 1
ATOM 986 O O . ILE A 1 122 ? -7.064 10.090 5.480 1.00 94.69 122 ILE A O 1
ATOM 990 N N . ALA A 1 123 ? -7.135 11.937 4.202 1.00 93.75 123 ALA A N 1
ATOM 991 C CA . ALA A 1 123 ? -8.365 11.565 3.503 1.00 93.75 123 ALA A CA 1
ATOM 992 C C . ALA A 1 123 ? -8.231 10.219 2.767 1.00 93.75 123 ALA A C 1
ATOM 994 O O . ALA A 1 123 ? -9.115 9.368 2.857 1.00 93.75 123 ALA A O 1
ATOM 995 N N . VAL A 1 124 ? -7.096 9.998 2.095 1.00 93.69 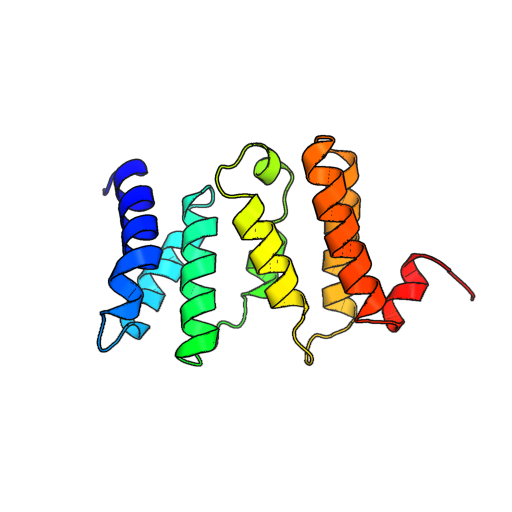124 VAL A N 1
ATOM 996 C CA . VAL A 1 124 ? -6.803 8.744 1.383 1.00 93.69 124 VAL A CA 1
ATOM 997 C C . VAL A 1 124 ? -6.657 7.582 2.365 1.00 93.69 124 VAL A C 1
ATOM 999 O O . VAL A 1 124 ? -7.219 6.511 2.145 1.00 93.69 124 VAL A O 1
ATOM 1002 N N . ILE A 1 125 ? -5.938 7.794 3.471 1.00 94.75 125 ILE A N 1
ATOM 1003 C CA . ILE A 1 125 ? -5.740 6.776 4.508 1.00 94.75 125 ILE A CA 1
ATOM 1004 C C . ILE A 1 125 ? -7.071 6.397 5.167 1.00 94.75 125 ILE A C 1
ATOM 1006 O O . ILE A 1 125 ? -7.341 5.212 5.350 1.00 94.75 125 ILE A O 1
ATOM 1010 N N . LEU A 1 126 ? -7.921 7.372 5.496 1.00 94.31 126 LEU A N 1
ATOM 1011 C CA . LEU A 1 126 ? -9.233 7.116 6.092 1.00 94.31 126 LEU A CA 1
ATOM 1012 C C . LEU A 1 126 ? -10.159 6.364 5.134 1.00 94.31 126 LEU A C 1
ATOM 1014 O O . LEU A 1 126 ? -10.826 5.421 5.561 1.00 94.31 126 LEU A O 1
ATOM 1018 N N . ALA A 1 127 ? -10.168 6.725 3.848 1.00 94.31 127 ALA A N 1
ATOM 1019 C CA . ALA A 1 127 ? -10.920 5.989 2.834 1.00 94.31 127 ALA A CA 1
ATOM 1020 C C . ALA A 1 127 ? -10.444 4.529 2.738 1.00 94.31 127 ALA A C 1
ATOM 1022 O O . ALA A 1 127 ? -11.262 3.612 2.742 1.00 94.31 127 ALA A O 1
ATOM 1023 N N . LEU A 1 128 ? -9.125 4.305 2.751 1.00 94.25 128 LEU A N 1
ATOM 1024 C CA . LEU A 1 128 ? -8.537 2.967 2.744 1.00 94.25 128 LEU A CA 1
ATOM 1025 C C . LEU A 1 128 ? -8.950 2.155 3.980 1.00 94.25 128 LEU A C 1
ATOM 1027 O O . LEU A 1 128 ? -9.431 1.036 3.840 1.00 94.25 128 LEU A O 1
ATOM 1031 N N . ILE A 1 129 ? -8.824 2.719 5.186 1.00 94.25 129 ILE A N 1
ATOM 1032 C CA . ILE A 1 129 ? -9.247 2.054 6.431 1.00 94.25 129 ILE A CA 1
ATOM 1033 C C . ILE A 1 129 ? -10.742 1.718 6.384 1.00 94.25 129 ILE A C 1
ATOM 1035 O O . ILE A 1 129 ? -11.133 0.609 6.740 1.00 94.25 129 ILE A O 1
ATOM 1039 N N . THR A 1 130 ? -11.571 2.646 5.908 1.00 92.94 130 THR A N 1
ATOM 1040 C CA . THR A 1 130 ? -13.022 2.445 5.794 1.00 92.94 130 THR A CA 1
ATOM 1041 C C . THR A 1 130 ? -13.346 1.300 4.836 1.00 92.94 130 THR A C 1
ATOM 1043 O O . THR A 1 130 ? -14.142 0.428 5.179 1.00 92.94 130 THR A O 1
ATOM 1046 N N . ASN A 1 131 ? -12.670 1.225 3.685 1.00 93.38 131 ASN A N 1
ATOM 1047 C CA . ASN A 1 131 ? -12.817 0.106 2.752 1.00 93.38 131 ASN A CA 1
ATOM 1048 C C . ASN A 1 131 ? -12.465 -1.237 3.410 1.00 93.38 131 ASN A C 1
ATOM 1050 O O . ASN A 1 131 ? -13.178 -2.217 3.205 1.00 93.38 131 ASN A O 1
ATOM 1054 N N . LEU A 1 132 ? -11.404 -1.290 4.224 1.00 91.44 132 LEU A N 1
ATOM 1055 C CA . LEU A 1 132 ? -11.020 -2.511 4.942 1.00 91.44 132 LEU A CA 1
ATOM 1056 C C . LEU A 1 132 ? -12.085 -2.942 5.955 1.00 91.44 132 LEU A C 1
ATOM 1058 O O . LEU A 1 132 ? -12.423 -4.121 6.014 1.00 91.44 132 LEU A O 1
ATOM 1062 N N . LEU A 1 133 ? -12.636 -1.999 6.720 1.00 90.38 133 LEU A N 1
ATOM 1063 C CA . LEU A 1 133 ? -13.683 -2.271 7.710 1.00 90.38 133 LEU A CA 1
ATOM 1064 C C . LEU A 1 133 ? -14.981 -2.765 7.061 1.00 90.38 133 LEU A C 1
ATOM 1066 O O . LEU A 1 133 ? -15.604 -3.696 7.563 1.00 90.38 133 LEU A O 1
ATOM 1070 N N . ILE A 1 134 ? -15.364 -2.179 5.922 1.00 90.25 134 ILE A N 1
ATOM 1071 C CA . ILE A 1 134 ? -16.550 -2.602 5.164 1.00 90.25 134 ILE A CA 1
ATOM 1072 C C . ILE A 1 134 ? -16.357 -4.016 4.599 1.00 90.25 134 ILE A C 1
ATOM 1074 O O . ILE A 1 134 ? -17.281 -4.824 4.648 1.00 90.25 134 ILE A O 1
ATOM 1078 N N . ARG A 1 135 ? -15.165 -4.330 4.070 1.00 89.56 135 ARG A N 1
ATOM 1079 C CA . ARG A 1 135 ? -14.863 -5.650 3.487 1.00 89.56 135 ARG A CA 1
ATOM 1080 C C . ARG A 1 135 ? -14.727 -6.750 4.545 1.00 89.56 135 ARG A C 1
ATOM 1082 O O . ARG A 1 135 ? -15.085 -7.891 4.272 1.00 89.56 135 ARG A O 1
ATOM 1089 N N . HIS A 1 136 ? -14.233 -6.417 5.737 1.00 88.31 136 HIS A N 1
ATOM 1090 C CA . HIS A 1 136 ? -13.981 -7.371 6.817 1.00 88.31 136 HIS A CA 1
ATOM 1091 C C . HIS A 1 136 ? -14.763 -6.987 8.075 1.00 88.31 136 HIS A C 1
ATOM 1093 O O . HIS A 1 136 ? -14.241 -6.323 8.973 1.00 88.31 136 HIS A O 1
ATOM 1099 N N . SER A 1 137 ? -16.006 -7.462 8.182 1.00 84.75 137 SER A N 1
ATOM 1100 C CA . SER A 1 137 ? -16.897 -7.150 9.309 1.00 84.75 137 SER A CA 1
ATOM 1101 C C . SER A 1 137 ? -16.328 -7.539 10.681 1.00 84.75 137 SER A C 1
ATOM 1103 O O . SER A 1 137 ? -16.679 -6.914 11.683 1.00 84.75 137 SER A O 1
ATOM 1105 N N . GLY A 1 138 ? -15.426 -8.529 10.752 1.00 85.19 138 GLY A N 1
ATOM 1106 C CA . GLY A 1 138 ? -14.721 -8.907 11.983 1.00 85.19 138 GLY A CA 1
ATOM 1107 C C . GLY A 1 138 ? -13.872 -7.776 12.582 1.00 85.19 138 GLY A C 1
ATOM 1108 O O . GLY A 1 138 ? -13.700 -7.706 13.802 1.00 85.19 138 GLY A O 1
ATOM 1109 N N . LEU A 1 139 ? -13.419 -6.826 11.754 1.00 86.50 139 LEU A N 1
ATOM 1110 C CA . LEU A 1 139 ? -12.638 -5.666 12.185 1.00 86.50 139 LEU A CA 1
ATOM 1111 C C . LEU A 1 139 ? -13.466 -4.609 12.922 1.00 86.50 139 LEU A C 1
ATOM 1113 O O . LEU A 1 139 ? -12.880 -3.753 13.581 1.00 86.50 139 LEU A O 1
ATOM 1117 N N . ASN A 1 140 ? -14.802 -4.667 12.881 1.00 85.94 140 ASN A N 1
ATOM 1118 C CA . ASN A 1 140 ? -15.659 -3.712 13.597 1.00 85.94 140 ASN A CA 1
ATOM 1119 C C . ASN A 1 140 ? -15.396 -3.701 15.112 1.00 85.94 140 ASN A C 1
ATOM 1121 O O . ASN A 1 140 ? -15.559 -2.667 15.760 1.00 85.94 140 ASN A O 1
ATOM 1125 N N . LYS A 1 141 ? -14.877 -4.808 15.661 1.00 87.31 141 LYS A N 1
ATOM 1126 C CA . LYS A 1 141 ? -14.410 -4.903 17.054 1.00 87.31 141 LYS A CA 1
ATOM 1127 C C . LYS A 1 141 ? -13.313 -3.884 17.403 1.00 87.31 141 LYS A C 1
ATOM 1129 O O . LYS A 1 141 ? -13.145 -3.551 18.569 1.00 87.31 141 LYS A O 1
ATOM 1134 N N . LEU A 1 142 ? -12.572 -3.377 16.411 1.00 85.75 142 LEU A N 1
ATOM 1135 C CA . LEU A 1 142 ? -11.554 -2.336 16.601 1.00 85.75 142 LEU A CA 1
ATOM 1136 C C . LEU A 1 142 ? -12.159 -0.959 16.902 1.00 85.75 142 LEU A C 1
ATOM 1138 O O . LEU A 1 142 ? -11.490 -0.134 17.519 1.00 85.75 142 LEU A O 1
ATOM 1142 N N . ILE A 1 143 ? -13.389 -0.702 16.448 1.00 86.25 143 ILE A N 1
ATOM 1143 C CA . ILE A 1 143 ? -14.102 0.561 16.682 1.00 86.25 143 ILE A CA 1
ATOM 1144 C C . ILE A 1 143 ? -15.000 0.422 17.905 1.00 86.25 143 ILE A C 1
ATOM 1146 O O . ILE A 1 143 ? -14.956 1.244 18.816 1.00 86.25 143 ILE A O 1
ATOM 1150 N N . THR A 1 144 ? -15.822 -0.624 17.919 1.00 82.00 144 THR A N 1
ATOM 1151 C CA . THR A 1 144 ? -16.792 -0.876 18.980 1.00 82.00 144 THR A CA 1
ATOM 1152 C C . THR A 1 144 ? -16.374 -2.114 19.749 1.00 82.00 144 THR A C 1
ATOM 1154 O O . THR A 1 144 ? -16.537 -3.237 19.271 1.00 82.00 144 THR A O 1
ATOM 1157 N N . ASN A 1 145 ? -15.860 -1.912 20.958 1.00 66.62 145 ASN A N 1
ATOM 1158 C CA . ASN A 1 145 ? -15.564 -3.002 21.876 1.00 66.62 145 ASN A CA 1
ATOM 1159 C C . ASN A 1 145 ? -16.853 -3.378 22.631 1.00 66.62 145 ASN A C 1
ATOM 1161 O O . ASN A 1 145 ? -17.024 -3.040 23.799 1.00 66.62 145 ASN A O 1
ATOM 1165 N N . LEU A 1 146 ? -17.815 -3.980 21.923 1.00 55.53 146 LEU A N 1
ATOM 1166 C CA . LEU A 1 146 ? -18.958 -4.644 22.552 1.00 55.53 146 LEU A CA 1
ATOM 1167 C C . LEU A 1 146 ? -18.442 -5.991 23.065 1.00 55.53 146 LEU A C 1
ATOM 1169 O O . LEU A 1 146 ? -18.283 -6.930 22.284 1.00 55.53 146 LEU A O 1
ATOM 1173 N N . GLY A 1 147 ? -18.047 -5.990 24.341 1.00 50.41 147 GLY A N 1
ATOM 1174 C CA . GLY A 1 147 ? -17.608 -7.172 25.083 1.00 50.41 147 GLY A CA 1
ATOM 1175 C C . GLY A 1 147 ? -18.711 -8.202 25.257 1.00 50.41 147 GLY A C 1
ATOM 1176 O O . GLY A 1 147 ? -19.896 -7.798 25.288 1.00 50.41 147 GLY A O 1
#

Organism: Triatoma infestans (NCBI:txid30076)

Foldseek 3Di:
DDDPVVLLVCLVCCLPPPCVVDPCSVVCLVVLVVQCVVAASSNLSSLSSVVCCCVPVVDDDPCNLVSLLVNLDLCLQVGPPSVSSLVVVLVVLLDPPDDLVSLLSVLVSLVVSLVVHDPVVVVSSVVSSVSSCVSDVVSVCVVDVPD

InterPro domains:
  IPR005612 CCAAT-binding factor [PF03914] (43-145)
  IPR027193 Nucleolar complex protein 4-like [PTHR12455] (9-145)

Secondary structure (DSSP, 8-state):
---HHHHHHHHHHIIIIITTT-S-GGGGHHHHHHHHTT-HHHHHHHHHHHHHHHHHH----TTHHHHHHHH-SGGGGGSTTHHHHHHHHHHHHT-TT--HHHHHHHHHHHHHHHTTS-HHHHHHHHHHHHHHHHH-GGGGGGT----

Sequence (147 aa):
EVPTMTRQLLLHTLLERMIFRMDKPIFLTDYFMSSLHYGGPISILALQGIFTLIQKHNINYPNIYEKLYEMLNPSIFGMPYKARLFFLADVFLSSLHLPETLVAGFAKRLARLSLVAPPADIAVILALITNLLIRHSGLNKLITNLG

pLDDT: mean 84.15, std 9.69, range [48.69, 95.69]